Protein AF-A0A7Y2XKJ2-F1 (afdb_monomer)

Secondary structure (DSSP, 8-state):
-PPPPEE--EETTGGGG-SS-----TGGGEEEEEEEE-TT--EEEEEEEEEEEPPTT-EE--

Radius of gyration: 10.92 Å; Cα contacts (8 Å, |Δi|>4): 105; chains: 1; bounding box: 25×22×31 Å

pLDDT: mean 91.8, std 7.71, range [42.66, 96.75]

Foldseek 3Di:
DDAAAEFADKDALQLVVDPWAFDDDQVRQFDAWDWTATPVGRIHIYHYPDGDRHDPNMDTDD

Nearest PDB structures (foldseek):
  1gmu-assembly3_C  TM=8.202E-01  e=1.068E-01  Klebsiella aerogenes
  1gmw-assembly1_D  TM=8.372E-01  e=1.464E-01  Klebsiella aerogenes
  1gmv-assembly1_B  TM=7.599E-01  e=1.290E-01  Klebsiella aerogenes
  3tj8-assembly1_A  TM=7.837E-01  e=1.559E-01  Helicobacter pylori
  1kll-assembly1_A-2  TM=4.874E-01  e=2.355E+00  Streptomyces lavendulae

Sequence (62 aa):
MTALPLCQSISPGAGSGATDRCHLSYEDRFLRRKVLRSENGVEFLVDLESATHLNDQDAFML

Mean predicted aligned error: 3.49 Å

Solvent-accessible surface area (backbone atoms only — not comparable to full-atom values): 3804 Å² total; per-residue (Å²): 134,86,80,62,52,63,24,63,50,73,40,80,65,4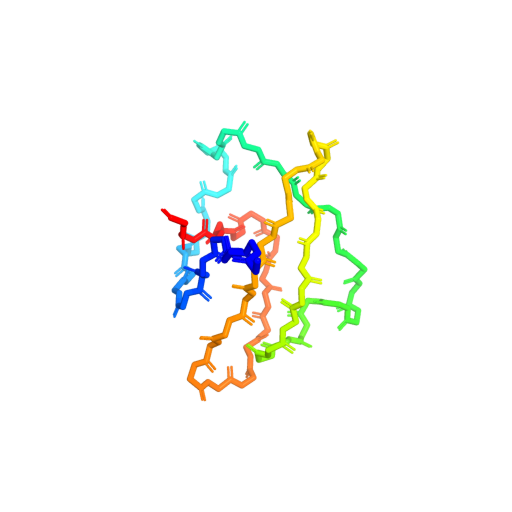5,32,83,76,46,96,70,55,64,90,66,56,81,72,65,29,56,45,30,68,49,79,48,60,32,77,90,65,54,60,32,34,36,51,37,97,54,76,40,78,61,60,86,45,45,25,78,46,112

Structure (mmCIF, N/CA/C/O backbone):
data_AF-A0A7Y2XKJ2-F1
#
_entry.id   AF-A0A7Y2XKJ2-F1
#
loop_
_atom_site.group_PDB
_atom_site.id
_atom_site.type_symbol
_atom_site.label_atom_id
_atom_site.label_alt_id
_atom_site.label_comp_id
_atom_site.label_asym_id
_atom_site.label_entity_id
_atom_site.label_seq_id
_atom_site.pdbx_PDB_ins_code
_atom_site.Cartn_x
_atom_site.Cartn_y
_atom_site.Cartn_z
_atom_site.occupancy
_atom_site.B_iso_or_equiv
_atom_site.auth_seq_id
_atom_site.auth_comp_id
_atom_site.auth_asym_id
_atom_site.auth_atom_id
_atom_site.pdbx_PDB_model_num
ATOM 1 N N . MET A 1 1 ? -14.003 -11.320 16.401 1.00 42.66 1 MET A N 1
ATOM 2 C CA . MET A 1 1 ? -12.728 -10.659 16.050 1.00 42.66 1 MET A CA 1
ATOM 3 C C . MET A 1 1 ? -12.441 -10.999 14.600 1.00 42.66 1 MET A C 1
ATOM 5 O O . MET A 1 1 ? -11.960 -12.088 14.330 1.00 42.66 1 MET A O 1
ATOM 9 N N . THR A 1 2 ? -12.868 -10.157 13.664 1.00 64.69 2 THR A N 1
ATOM 10 C CA . THR A 1 2 ? -12.672 -10.391 12.227 1.00 64.69 2 THR A CA 1
ATOM 11 C C . THR A 1 2 ? -11.227 -10.057 11.874 1.00 64.69 2 THR A C 1
ATOM 13 O O . THR A 1 2 ? -10.787 -8.931 12.095 1.00 64.69 2 THR A O 1
ATOM 16 N N . ALA A 1 3 ? -10.469 -11.045 11.400 1.00 83.94 3 ALA A N 1
ATOM 17 C CA . ALA A 1 3 ? -9.122 -10.822 10.892 1.00 83.94 3 ALA A CA 1
ATOM 18 C C . ALA A 1 3 ? -9.227 -10.200 9.493 1.00 83.94 3 ALA A C 1
ATOM 20 O O . ALA A 1 3 ? -9.885 -10.766 8.621 1.00 83.94 3 ALA A O 1
ATOM 21 N N . LEU A 1 4 ? -8.624 -9.025 9.302 1.00 91.50 4 LEU A N 1
ATOM 22 C CA . LEU A 1 4 ? -8.508 -8.408 7.982 1.00 91.50 4 LEU A CA 1
ATOM 23 C C . LEU A 1 4 ? -7.458 -9.168 7.152 1.00 91.50 4 LEU A C 1
ATOM 25 O O . LEU A 1 4 ? -6.453 -9.600 7.726 1.00 91.50 4 LEU A O 1
ATOM 29 N N . PRO A 1 5 ? -7.643 -9.293 5.826 1.00 94.56 5 PRO A N 1
ATOM 30 C CA . PRO A 1 5 ? -6.580 -9.706 4.916 1.00 94.56 5 PRO A CA 1
ATOM 31 C C . PRO A 1 5 ? -5.328 -8.844 5.123 1.00 94.56 5 PRO A C 1
ATOM 33 O O . PRO A 1 5 ? -5.438 -7.633 5.333 1.00 94.56 5 PRO A O 1
ATOM 36 N N . LEU A 1 6 ? -4.151 -9.468 5.093 1.00 94.88 6 LEU A N 1
ATOM 37 C CA . LEU A 1 6 ? -2.875 -8.818 5.381 1.00 94.88 6 LEU A CA 1
ATOM 38 C C . LEU A 1 6 ? -2.027 -8.740 4.111 1.00 94.88 6 LEU A C 1
ATOM 40 O O . LEU A 1 6 ? -1.627 -9.764 3.573 1.00 94.88 6 LEU A O 1
ATOM 44 N N . CYS A 1 7 ? -1.6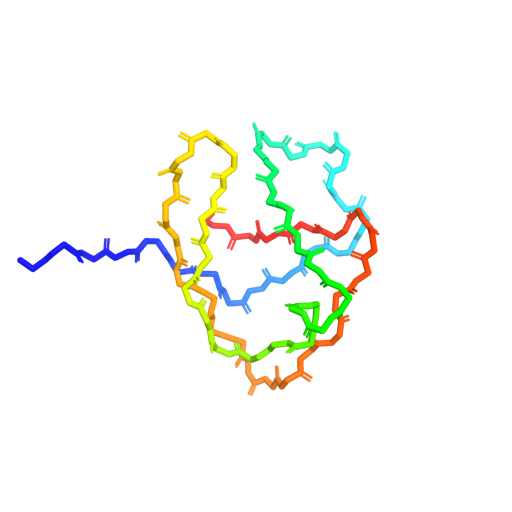90 -7.526 3.690 1.00 95.94 7 CYS A N 1
ATOM 45 C CA . CYS A 1 7 ? -0.740 -7.271 2.618 1.00 95.94 7 CYS A CA 1
ATOM 46 C C . CYS A 1 7 ? 0.622 -6.896 3.204 1.00 95.94 7 CYS A C 1
ATOM 48 O O . CYS A 1 7 ? 0.766 -5.842 3.827 1.00 95.94 7 CYS A O 1
ATOM 50 N N . GLN A 1 8 ? 1.641 -7.709 2.933 1.00 96.06 8 GLN A N 1
ATOM 51 C CA . GLN A 1 8 ? 3.031 -7.437 3.336 1.00 96.06 8 GLN A CA 1
ATOM 52 C C . GLN A 1 8 ? 3.970 -7.259 2.137 1.00 96.06 8 GLN A C 1
ATOM 54 O O . GLN A 1 8 ? 5.177 -7.098 2.304 1.00 96.06 8 GLN A O 1
ATOM 59 N N . SER A 1 9 ? 3.445 -7.319 0.911 1.00 94.62 9 SER A N 1
ATOM 60 C CA . SER A 1 9 ? 4.244 -7.259 -0.312 1.00 94.62 9 SER A CA 1
ATOM 61 C C . SER A 1 9 ? 3.503 -6.529 -1.423 1.00 94.62 9 SER A C 1
ATOM 63 O O . SER A 1 9 ? 2.287 -6.649 -1.567 1.00 94.62 9 SER A O 1
ATOM 65 N N . ILE A 1 10 ? 4.261 -5.781 -2.217 1.00 94.56 10 ILE A N 1
ATOM 66 C CA . ILE A 1 10 ? 3.765 -5.016 -3.359 1.00 94.56 10 ILE A CA 1
ATOM 67 C C . ILE A 1 10 ? 4.394 -5.599 -4.619 1.00 94.56 10 ILE A C 1
ATOM 69 O O . ILE A 1 10 ? 5.583 -5.918 -4.629 1.00 94.56 10 ILE A O 1
ATOM 73 N N . SER A 1 11 ? 3.604 -5.721 -5.680 1.00 93.88 11 SER A N 1
ATOM 74 C CA . SER A 1 11 ? 4.083 -6.069 -7.013 1.00 93.88 11 SER A CA 1
ATOM 75 C C . SER A 1 11 ? 4.070 -4.819 -7.901 1.00 93.88 11 SER A C 1
ATOM 77 O O . SER A 1 11 ? 2.987 -4.332 -8.248 1.00 93.88 11 SER A O 1
ATOM 79 N N . PRO A 1 12 ? 5.243 -4.259 -8.248 1.00 92.25 12 PRO A N 1
ATOM 80 C CA . PRO A 1 12 ? 5.306 -3.049 -9.054 1.00 92.25 12 PRO A CA 1
ATOM 81 C C . PRO A 1 12 ? 4.770 -3.265 -10.471 1.00 92.25 12 PRO A C 1
ATOM 83 O O . PRO A 1 12 ? 5.114 -4.251 -11.123 1.00 92.25 12 PRO A O 1
ATOM 86 N N . GLY A 1 13 ? 3.936 -2.347 -10.961 1.00 90.81 13 GLY A N 1
ATOM 87 C CA . GLY A 1 13 ? 3.369 -2.404 -12.319 1.00 90.81 13 GLY A CA 1
ATOM 88 C C . GLY A 1 13 ? 2.330 -3.511 -12.579 1.00 90.81 13 GLY A C 1
ATOM 89 O O . GLY A 1 13 ? 1.814 -3.615 -13.695 1.00 90.81 13 GLY A O 1
ATOM 90 N N . ALA A 1 14 ? 1.984 -4.327 -11.579 1.00 90.88 14 ALA A N 1
ATOM 91 C CA . ALA A 1 14 ? 1.005 -5.411 -11.716 1.00 90.88 14 ALA A CA 1
ATOM 92 C C . ALA A 1 14 ? -0.463 -4.954 -11.573 1.00 90.88 14 ALA A C 1
ATOM 94 O O . ALA A 1 14 ? -1.382 -5.762 -11.705 1.00 90.88 14 ALA A O 1
ATOM 95 N N . GLY A 1 15 ? -0.712 -3.661 -11.347 1.00 86.75 15 GLY A N 1
ATOM 96 C CA . GLY A 1 15 ? -2.044 -3.090 -11.130 1.00 86.75 15 GLY A CA 1
ATOM 97 C C . GLY A 1 15 ? -2.990 -3.216 -12.328 1.00 86.75 15 GLY A C 1
ATOM 98 O O . GLY A 1 15 ? -4.205 -3.260 -12.1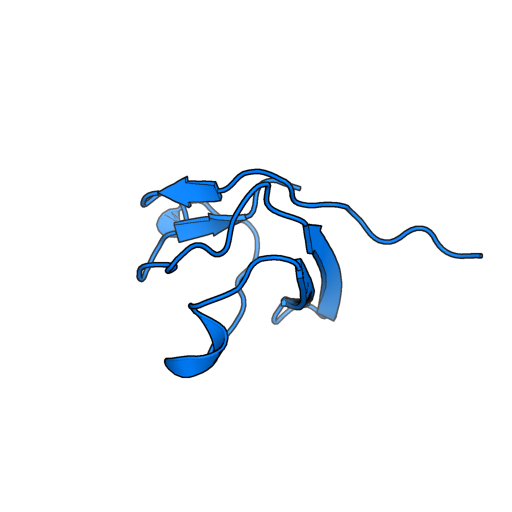51 1.00 86.75 15 GLY A O 1
ATOM 99 N N . SER A 1 16 ? -2.455 -3.354 -13.544 1.00 86.69 16 SER A N 1
ATOM 100 C CA . SER A 1 16 ? -3.266 -3.576 -14.750 1.00 86.69 16 SER A CA 1
ATOM 101 C C . SER A 1 16 ? -3.984 -4.933 -14.760 1.00 86.69 16 SER A C 1
ATOM 103 O O . SER A 1 16 ? -5.058 -5.043 -15.349 1.00 86.69 16 SER A O 1
ATOM 105 N N . GLY A 1 17 ? -3.420 -5.943 -14.087 1.00 86.31 17 GLY A N 1
ATOM 106 C CA . GLY A 1 17 ? -4.007 -7.277 -13.926 1.00 86.31 17 GLY A CA 1
ATOM 107 C C . GLY A 1 17 ? -4.741 -7.477 -12.599 1.00 86.31 17 GLY A C 1
ATOM 108 O O . GLY A 1 17 ? -5.181 -8.590 -12.317 1.00 86.31 17 GLY A O 1
ATOM 109 N N . ALA A 1 18 ? -4.850 -6.436 -11.769 1.00 89.62 18 ALA A N 1
ATOM 110 C CA . ALA A 1 18 ? -5.487 -6.537 -10.466 1.00 89.62 18 ALA A CA 1
ATOM 111 C C . ALA A 1 18 ? -7.009 -6.693 -10.597 1.00 89.62 18 ALA A C 1
ATOM 113 O O . ALA A 1 18 ? -7.663 -6.003 -11.380 1.00 89.62 18 ALA A O 1
ATOM 114 N N . THR A 1 19 ? -7.578 -7.580 -9.779 1.00 89.81 19 THR A N 1
ATOM 115 C CA . THR A 1 19 ? -9.027 -7.829 -9.705 1.00 89.81 19 THR A CA 1
ATOM 116 C C . THR A 1 19 ? -9.796 -6.647 -9.105 1.00 89.81 19 THR A C 1
ATOM 118 O O . THR A 1 19 ? -11.002 -6.531 -9.303 1.00 89.81 19 THR A O 1
ATOM 121 N N . ASP A 1 20 ? -9.109 -5.776 -8.362 1.00 92.81 20 ASP A N 1
ATOM 122 C CA . ASP A 1 20 ? -9.689 -4.645 -7.643 1.00 92.81 20 ASP A CA 1
ATOM 123 C C . ASP A 1 20 ? -8.701 -3.470 -7.580 1.00 92.81 20 ASP A C 1
ATOM 125 O O . ASP A 1 20 ? -7.506 -3.632 -7.842 1.00 92.81 20 ASP A O 1
ATOM 129 N N . ARG A 1 21 ? -9.194 -2.277 -7.237 1.00 93.38 21 ARG A N 1
ATOM 130 C CA . ARG A 1 21 ? -8.416 -1.033 -7.199 1.00 93.38 21 ARG A CA 1
ATOM 131 C C . ARG A 1 21 ? -8.653 -0.272 -5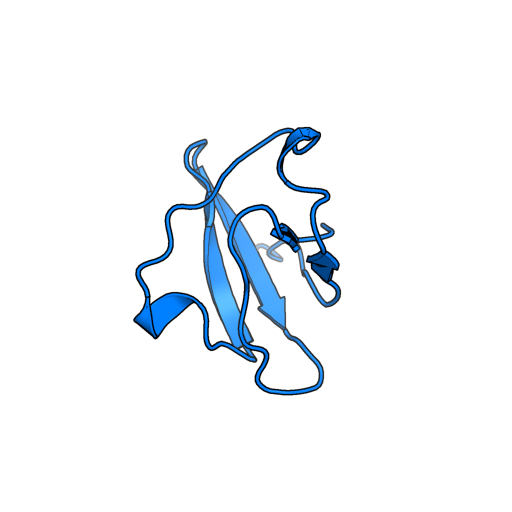.903 1.00 93.38 21 ARG A C 1
ATOM 133 O O . ARG A 1 21 ? -9.680 -0.414 -5.251 1.00 93.38 21 ARG A O 1
ATOM 140 N N . CYS A 1 22 ? 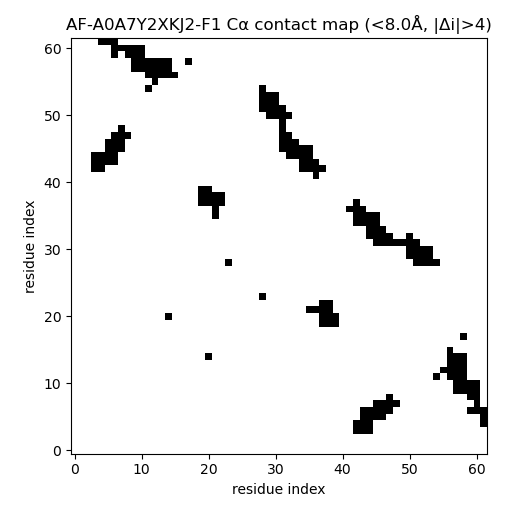-7.677 0.544 -5.522 1.00 92.88 22 CYS A N 1
ATOM 141 C CA . CYS A 1 22 ? -7.775 1.467 -4.395 1.00 92.88 22 CYS A CA 1
ATOM 142 C C . CYS A 1 22 ? -7.387 2.862 -4.880 1.00 92.88 22 CYS A C 1
ATOM 144 O O . CYS A 1 22 ? -6.324 3.030 -5.480 1.00 92.88 22 CYS A O 1
ATOM 146 N N . HIS A 1 23 ? -8.209 3.868 -4.587 1.00 91.50 23 HIS A N 1
ATOM 147 C CA . HIS A 1 23 ? -7.822 5.258 -4.796 1.00 91.50 23 HIS A CA 1
ATOM 148 C C . HIS A 1 23 ? -7.030 5.761 -3.594 1.00 91.50 23 HIS A C 1
ATOM 150 O O . HIS A 1 23 ? -7.549 5.850 -2.484 1.00 91.50 23 HIS A O 1
ATOM 156 N N . LEU A 1 24 ? -5.768 6.105 -3.838 1.00 92.12 24 LEU A N 1
ATOM 157 C CA . LEU A 1 24 ? -4.885 6.726 -2.859 1.00 92.12 24 LEU A CA 1
ATOM 158 C C . LEU A 1 24 ? -4.549 8.140 -3.321 1.00 92.12 24 LEU A C 1
ATOM 160 O O . LEU A 1 24 ? -4.191 8.344 -4.487 1.00 92.12 24 LEU A O 1
ATOM 164 N N . SER A 1 25 ? -4.641 9.108 -2.408 1.00 91.94 25 SER A N 1
ATOM 165 C CA . SER A 1 25 ? -4.055 10.425 -2.643 1.00 91.94 25 SER A CA 1
ATOM 166 C C . SER A 1 25 ? -2.529 10.317 -2.722 1.00 91.94 25 SER A C 1
ATOM 168 O O . SER A 1 25 ? -1.943 9.293 -2.371 1.00 91.94 25 SER A O 1
ATOM 170 N N . TYR A 1 26 ? -1.865 11.376 -3.181 1.00 89.81 26 TYR A N 1
ATOM 171 C CA . TYR A 1 26 ? -0.404 11.392 -3.265 1.00 89.81 26 TYR A CA 1
ATOM 172 C C . TYR A 1 26 ? 0.261 11.117 -1.906 1.00 89.81 26 TYR A C 1
ATOM 174 O O . TYR A 1 26 ? 1.195 10.328 -1.823 1.00 89.81 26 TYR A O 1
ATOM 182 N N . GLU A 1 27 ? -0.265 11.703 -0.832 1.00 89.38 27 GLU A N 1
ATOM 183 C CA . GLU A 1 27 ? 0.250 11.501 0.525 1.00 89.38 27 GLU A CA 1
ATOM 184 C C . GLU A 1 27 ? -0.020 10.079 1.029 1.00 89.38 27 GLU A C 1
ATOM 186 O O . GLU A 1 27 ? 0.820 9.478 1.696 1.00 89.38 27 GLU A O 1
ATOM 191 N N . ASP A 1 28 ? -1.156 9.496 0.639 1.00 92.31 28 ASP A N 1
ATOM 192 C CA . ASP A 1 28 ? -1.516 8.131 1.015 1.00 92.31 28 ASP A CA 1
ATOM 193 C C . ASP A 1 28 ? -0.659 7.063 0.328 1.00 92.31 28 ASP A C 1
ATOM 195 O O . ASP A 1 28 ? -0.706 5.913 0.758 1.00 92.31 28 ASP A O 1
ATOM 199 N N . ARG A 1 29 ? 0.110 7.411 -0.715 1.00 93.44 29 ARG A N 1
ATOM 200 C CA . ARG A 1 29 ? 1.034 6.489 -1.398 1.00 93.44 29 ARG A CA 1
ATOM 201 C C . ARG A 1 29 ? 2.298 6.218 -0.592 1.00 93.44 29 ARG A C 1
ATOM 203 O O . ARG A 1 29 ? 2.976 5.235 -0.873 1.00 93.44 29 ARG A O 1
ATOM 210 N N . PHE A 1 30 ? 2.615 7.042 0.402 1.00 94.56 30 PHE A N 1
ATOM 211 C CA . PHE A 1 30 ? 3.724 6.785 1.309 1.00 94.56 30 PHE A CA 1
ATOM 212 C C . PHE A 1 30 ? 3.207 6.142 2.592 1.00 94.56 30 PHE A C 1
ATOM 214 O O . PHE A 1 30 ? 2.707 6.814 3.495 1.00 94.56 30 PHE A O 1
ATOM 221 N N . LEU A 1 31 ? 3.309 4.815 2.676 1.00 95.12 31 LEU A N 1
ATOM 222 C CA . LEU A 1 31 ? 2.805 4.083 3.830 1.00 95.12 31 LEU A CA 1
ATOM 223 C C . LEU A 1 31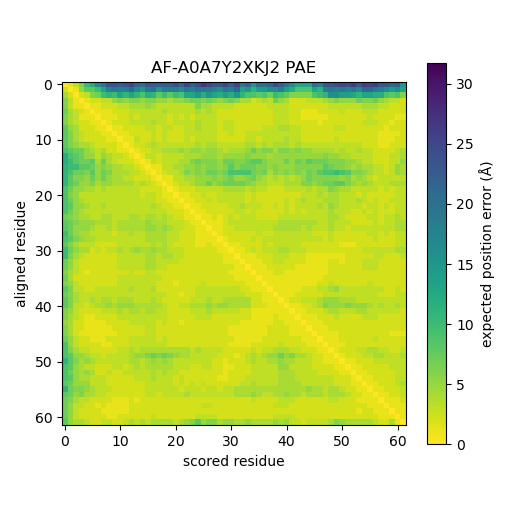 ? 3.682 2.888 4.195 1.00 95.12 31 LEU A C 1
ATOM 225 O O . LEU A 1 31 ? 4.329 2.267 3.357 1.00 95.12 31 LEU A O 1
ATOM 229 N N . ARG A 1 32 ? 3.695 2.575 5.489 1.00 95.62 32 ARG A N 1
ATOM 230 C CA . ARG A 1 32 ? 4.231 1.318 6.026 1.00 95.62 32 ARG A CA 1
ATOM 231 C C . ARG A 1 32 ? 3.087 0.426 6.477 1.00 95.62 32 ARG A C 1
ATOM 233 O O . ARG A 1 32 ? 2.948 -0.694 6.011 1.00 95.62 32 ARG A O 1
ATOM 240 N N . ARG A 1 33 ? 2.267 0.951 7.391 1.00 96.75 33 ARG A N 1
ATOM 241 C CA . ARG A 1 33 ? 1.170 0.219 8.011 1.00 96.75 33 ARG A CA 1
ATOM 242 C C . ARG A 1 33 ? -0.100 1.053 7.998 1.00 96.75 33 ARG A C 1
ATOM 244 O O . ARG A 1 33 ? -0.126 2.120 8.610 1.00 96.75 33 ARG A O 1
ATOM 251 N N . LYS A 1 34 ? -1.131 0.594 7.291 1.00 95.19 34 LYS A N 1
ATOM 252 C CA . LYS A 1 34 ? -2.403 1.313 7.140 1.00 95.19 34 LYS A CA 1
ATOM 253 C C . LYS A 1 34 ? -3.506 0.354 6.710 1.00 95.19 34 LYS A C 1
ATOM 255 O O . LYS A 1 34 ? -3.266 -0.520 5.886 1.00 95.19 34 LYS A O 1
ATOM 260 N N . VAL A 1 35 ? -4.711 0.535 7.243 1.00 95.44 35 VAL A N 1
ATOM 261 C CA . VAL A 1 35 ? -5.897 -0.138 6.699 1.00 95.44 35 VAL A CA 1
ATOM 262 C C . VAL A 1 35 ? -6.349 0.632 5.468 1.00 95.44 35 VAL A C 1
ATOM 264 O O . VAL A 1 35 ? -6.574 1.842 5.542 1.00 95.44 35 VAL A O 1
ATOM 267 N N . LEU A 1 36 ? -6.447 -0.068 4.345 1.00 95.31 36 LEU A N 1
ATOM 268 C CA . LEU A 1 36 ? -6.965 0.461 3.094 1.00 95.31 36 LEU A CA 1
ATOM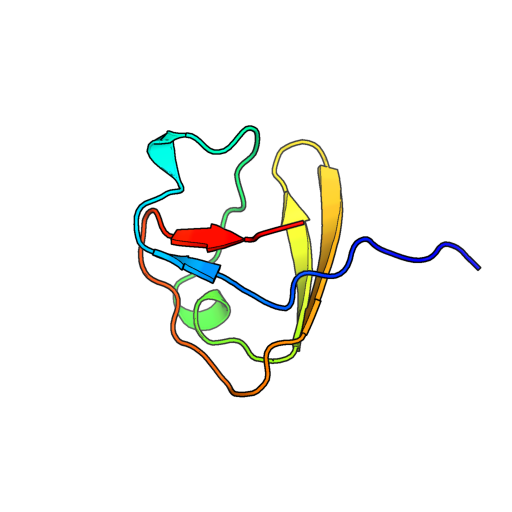 269 C C . LEU A 1 36 ? -8.290 -0.213 2.767 1.00 95.31 36 LEU A C 1
ATOM 271 O O . LEU A 1 36 ? -8.572 -1.329 3.207 1.00 95.31 36 LEU A O 1
ATOM 275 N N . ARG A 1 37 ? -9.095 0.494 1.980 1.00 95.00 37 ARG A N 1
ATOM 276 C CA . ARG A 1 37 ? -10.358 0.001 1.455 1.00 95.00 37 ARG A CA 1
ATOM 277 C C . ARG A 1 37 ? -10.330 0.115 -0.060 1.00 95.00 37 ARG A C 1
ATOM 279 O O . ARG A 1 37 ? -10.041 1.190 -0.587 1.00 95.00 37 ARG A O 1
ATOM 286 N N . SER A 1 38 ? -10.619 -0.988 -0.734 1.00 94.06 38 SER A N 1
ATOM 287 C CA . SER A 1 38 ? -10.762 -1.017 -2.182 1.00 94.06 38 SER A CA 1
ATOM 288 C C . SER A 1 38 ? -12.067 -0.374 -2.639 1.00 94.06 38 SER A C 1
ATOM 290 O O . SER A 1 38 ? -12.996 -0.170 -1.849 1.00 94.06 38 SER A O 1
ATOM 292 N N . GLU A 1 39 ? -12.163 -0.081 -3.932 1.00 94.25 39 GLU A N 1
ATOM 293 C CA . GLU A 1 39 ? -13.377 0.455 -4.546 1.00 94.25 39 GLU A CA 1
ATOM 294 C C . GLU A 1 39 ? -14.570 -0.498 -4.401 1.00 94.25 39 GLU A C 1
ATOM 296 O O . GLU A 1 39 ? -15.687 -0.044 -4.153 1.00 94.25 39 GLU A O 1
ATOM 301 N N . ASN A 1 40 ? -14.342 -1.816 -4.455 1.00 93.12 40 ASN A N 1
ATOM 302 C CA . ASN A 1 40 ? -15.393 -2.814 -4.222 1.00 93.12 40 ASN A CA 1
ATOM 303 C C . ASN A 1 40 ? -15.702 -3.047 -2.730 1.00 93.12 40 ASN A C 1
ATOM 305 O O . ASN A 1 40 ? -16.535 -3.885 -2.385 1.00 93.12 40 ASN A O 1
ATOM 309 N N . GLY A 1 41 ? -15.070 -2.291 -1.829 1.00 92.50 41 GLY A N 1
ATOM 310 C CA . GLY A 1 41 ? -15.349 -2.320 -0.398 1.00 92.50 41 GLY A CA 1
ATOM 311 C C . GLY A 1 41 ? -14.601 -3.394 0.386 1.00 92.50 41 GLY A C 1
ATOM 312 O O . GLY A 1 41 ? -14.961 -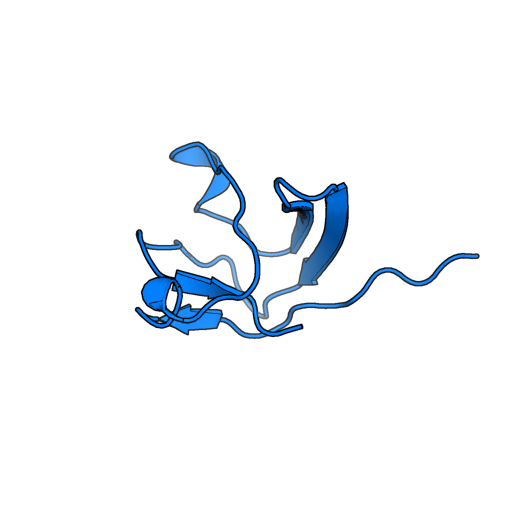3.641 1.535 1.00 92.50 41 GLY A O 1
ATOM 313 N N . VAL A 1 42 ? -13.562 -3.999 -0.194 1.00 92.12 42 VAL A N 1
ATOM 314 C CA . VAL A 1 42 ? -12.669 -4.916 0.518 1.00 92.12 42 VAL A CA 1
ATOM 315 C C . VAL A 1 42 ? -11.741 -4.099 1.407 1.00 92.12 42 VAL A C 1
ATOM 317 O O . VAL A 1 42 ? -10.981 -3.262 0.925 1.00 92.12 42 VAL A O 1
ATOM 320 N N . GLU A 1 43 ? -11.795 -4.340 2.711 1.00 94.62 43 GLU A N 1
ATOM 321 C CA . GLU A 1 43 ? -10.855 -3.758 3.666 1.00 94.62 43 GLU A CA 1
ATOM 322 C C . GLU A 1 43 ? -9.701 -4.727 3.912 1.00 94.62 43 GLU A C 1
ATOM 324 O O . GLU A 1 43 ? -9.920 -5.914 4.152 1.00 94.62 43 GLU A O 1
ATOM 329 N N . PHE A 1 44 ? -8.473 -4.221 3.877 1.00 95.19 44 PHE A N 1
ATOM 330 C CA . PHE A 1 44 ? -7.270 -4.999 4.154 1.00 95.19 44 PHE A CA 1
ATOM 331 C C . PHE A 1 44 ? -6.244 -4.156 4.904 1.00 95.19 44 PHE A C 1
ATOM 333 O O . PHE A 1 44 ? -6.184 -2.930 4.777 1.00 95.19 44 PHE A O 1
ATOM 340 N N . LEU A 1 45 ? -5.428 -4.820 5.715 1.00 95.75 45 LEU A N 1
ATOM 341 C CA . LEU A 1 45 ? -4.319 -4.193 6.413 1.00 95.75 45 LEU A CA 1
ATOM 342 C C . LEU A 1 45 ? -3.072 -4.291 5.542 1.00 95.75 45 LEU A C 1
ATOM 344 O O . LEU A 1 45 ? -2.603 -5.385 5.251 1.00 95.75 45 LEU A O 1
ATOM 348 N N . VAL A 1 46 ? -2.495 -3.152 5.186 1.00 96.38 46 VAL A N 1
ATOM 349 C CA . VAL A 1 46 ? -1.118 -3.104 4.702 1.00 96.38 46 VAL A CA 1
ATOM 350 C C . VAL A 1 46 ? -0.191 -3.058 5.909 1.00 96.38 46 VAL A C 1
ATOM 352 O O . VAL A 1 46 ? -0.409 -2.245 6.809 1.00 96.38 46 VAL A O 1
ATOM 355 N N . ASP A 1 47 ? 0.820 -3.922 5.937 1.00 96.50 47 ASP A N 1
ATOM 356 C CA . ASP A 1 47 ? 1.867 -3.973 6.958 1.00 96.50 47 ASP A CA 1
ATOM 357 C C . ASP A 1 47 ? 3.205 -4.362 6.318 1.00 96.50 47 ASP A C 1
ATOM 359 O O . ASP A 1 47 ? 3.601 -5.528 6.275 1.00 96.50 47 ASP A O 1
ATOM 363 N N . LEU A 1 48 ? 3.869 -3.361 5.750 1.00 95.56 48 LEU A N 1
ATOM 364 C CA . LEU A 1 48 ? 5.160 -3.494 5.090 1.00 95.56 48 LEU A CA 1
ATOM 365 C C . LEU A 1 48 ? 6.298 -3.435 6.114 1.00 95.56 48 LEU A C 1
ATOM 367 O O . LEU A 1 48 ? 6.201 -2.798 7.170 1.00 95.56 48 LEU A O 1
ATOM 371 N N . GLU A 1 49 ? 7.431 -4.030 5.755 1.00 94.75 49 GLU A N 1
ATOM 372 C CA . GLU A 1 49 ? 8.648 -3.988 6.570 1.00 94.75 49 GLU A CA 1
ATOM 373 C C . GLU A 1 49 ? 9.119 -2.543 6.824 1.00 94.75 49 GLU A C 1
ATOM 375 O O . GLU A 1 49 ? 9.497 -2.186 7.941 1.00 94.75 49 GLU A O 1
ATOM 380 N N . SER A 1 50 ? 9.013 -1.679 5.811 1.00 94.12 50 SER A N 1
ATOM 381 C CA . SER A 1 50 ? 9.414 -0.272 5.870 1.00 94.12 50 SER A CA 1
ATOM 382 C C . SER A 1 50 ? 8.420 0.643 5.147 1.00 94.12 50 SER A C 1
ATOM 384 O O . SER A 1 50 ? 7.558 0.190 4.390 1.00 94.12 50 SER A O 1
ATOM 386 N N . ALA A 1 51 ? 8.498 1.948 5.425 1.00 94.75 51 ALA A N 1
ATOM 387 C CA . ALA A 1 51 ? 7.670 2.933 4.736 1.00 94.75 51 ALA A CA 1
ATOM 388 C C . ALA A 1 51 ? 8.050 2.974 3.255 1.00 94.75 51 ALA A C 1
ATOM 390 O O . ALA A 1 51 ? 9.185 3.292 2.907 1.00 94.75 51 ALA A O 1
ATOM 391 N N . THR A 1 52 ? 7.091 2.628 2.404 1.00 94.75 52 THR A N 1
ATOM 392 C CA . THR A 1 52 ? 7.294 2.463 0.968 1.00 94.75 52 THR A CA 1
ATOM 393 C C . THR A 1 52 ? 6.492 3.521 0.230 1.00 94.75 52 THR A C 1
ATOM 395 O O . THR A 1 52 ? 5.355 3.812 0.598 1.00 94.75 52 THR A O 1
ATOM 398 N N . HIS A 1 53 ? 7.094 4.106 -0.804 1.00 94.94 53 HIS A N 1
ATOM 399 C CA . HIS A 1 53 ? 6.400 5.003 -1.717 1.00 94.94 53 HIS A CA 1
ATO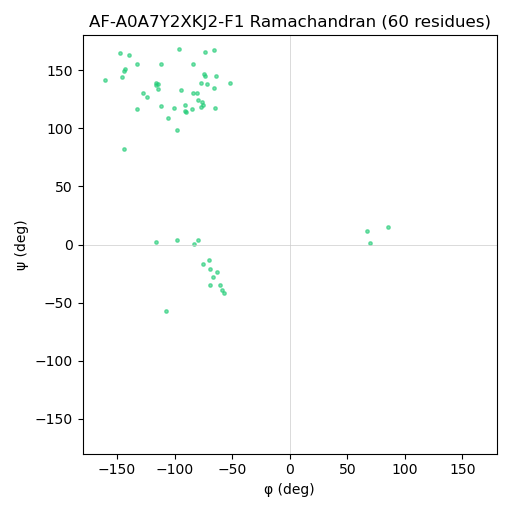M 400 C C . HIS A 1 53 ? 5.822 4.190 -2.877 1.00 94.94 53 HIS A C 1
ATOM 402 O O . HIS A 1 53 ? 6.570 3.622 -3.670 1.00 94.94 53 HIS A O 1
ATOM 408 N N . LEU A 1 54 ? 4.499 4.133 -2.960 1.00 93.88 54 LEU A N 1
ATOM 409 C CA . LEU A 1 54 ? 3.775 3.455 -4.027 1.00 93.88 54 LEU A CA 1
ATOM 410 C C . LEU A 1 54 ? 3.770 4.297 -5.298 1.00 93.88 54 LEU A C 1
ATOM 412 O O . LEU A 1 54 ? 3.567 5.516 -5.264 1.00 93.88 54 LEU A O 1
ATOM 416 N N . ASN A 1 55 ? 3.947 3.629 -6.428 1.00 93.00 55 ASN A N 1
ATOM 417 C CA . ASN A 1 55 ? 3.782 4.225 -7.741 1.00 93.00 55 ASN A CA 1
ATOM 418 C C . ASN A 1 55 ? 2.384 3.949 -8.289 1.00 93.00 55 ASN A C 1
ATOM 420 O O . ASN A 1 55 ? 1.609 3.150 -7.759 1.00 93.00 55 ASN A O 1
ATOM 424 N N . ASP A 1 56 ? 2.047 4.654 -9.367 1.00 89.06 56 ASP A N 1
ATOM 425 C CA . ASP A 1 56 ? 0.854 4.299 -10.124 1.00 89.06 56 ASP A CA 1
ATOM 426 C C . ASP A 1 56 ? 1.019 2.900 -10.731 1.00 89.06 56 ASP A C 1
ATOM 428 O O . ASP A 1 56 ? 2.118 2.536 -11.142 1.00 89.06 56 ASP A O 1
ATOM 432 N N . GLN A 1 57 ? -0.073 2.138 -10.803 1.00 91.00 57 GLN A N 1
ATOM 433 C CA . GLN A 1 57 ? -0.087 0.747 -11.280 1.00 91.00 57 GLN A CA 1
ATOM 434 C C . GLN A 1 57 ? 0.653 -0.275 -10.399 1.00 91.00 57 GLN A C 1
ATOM 436 O O . GLN A 1 57 ? 0.815 -1.417 -10.825 1.00 91.00 57 GLN A O 1
ATOM 441 N N . ASP A 1 58 ? 1.057 0.061 -9.175 1.00 94.38 58 ASP A N 1
ATOM 442 C CA . ASP A 1 58 ? 1.513 -0.949 -8.213 1.00 94.38 58 ASP A CA 1
ATOM 443 C C . ASP A 1 58 ? 0.321 -1.743 -7.649 1.00 94.38 58 ASP A C 1
ATOM 445 O O . ASP A 1 58 ? -0.779 -1.210 -7.489 1.00 94.38 58 ASP A O 1
ATOM 449 N N . ALA A 1 59 ? 0.532 -3.026 -7.345 1.00 94.94 59 ALA A N 1
ATOM 450 C CA . ALA A 1 59 ? -0.501 -3.907 -6.800 1.00 94.94 59 ALA A CA 1
ATOM 451 C C . ALA A 1 59 ? -0.159 -4.398 -5.389 1.00 94.94 59 ALA A C 1
ATOM 453 O O . ALA A 1 59 ? 0.970 -4.811 -5.120 1.00 94.94 59 ALA A O 1
ATOM 454 N N . PHE A 1 60 ? -1.158 -4.410 -4.506 1.00 94.62 60 PHE A N 1
ATOM 455 C CA . PHE A 1 60 ? -1.077 -5.063 -3.200 1.00 94.62 60 PHE A CA 1
ATOM 456 C C . PHE A 1 60 ? -1.324 -6.565 -3.350 1.00 94.62 60 PHE A C 1
ATOM 458 O O . PHE A 1 60 ? -2.311 -6.968 -3.966 1.00 94.62 60 PHE A O 1
ATOM 465 N N . MET A 1 61 ? -0.445 -7.384 -2.775 1.00 93.88 61 MET A N 1
ATOM 466 C CA . MET A 1 61 ? -0.604 -8.838 -2.764 1.00 93.88 61 MET A CA 1
ATOM 467 C C . MET A 1 61 ? -1.364 -9.247 -1.496 1.00 93.88 61 MET A C 1
ATOM 469 O O . MET A 1 61 ? -0.861 -9.034 -0.389 1.00 93.88 61 MET A O 1
ATOM 473 N N . LEU A 1 62 ? -2.574 -9.791 -1.674 1.00 90.75 62 LEU A N 1
ATOM 474 C CA . LEU A 1 62 ? -3.478 -10.271 -0.617 1.00 90.75 62 LEU A CA 1
ATOM 475 C C . LEU A 1 62 ? -3.552 -11.798 -0.567 1.00 90.75 62 LEU A C 1
ATOM 477 O O . LEU A 1 62 ? -3.378 -12.428 -1.635 1.00 90.75 62 LEU A O 1
#